Protein AF-A0A2V9TTZ4-F1 (afdb_monomer)

Radius of gyration: 14.91 Å; Cα contacts (8 Å, |Δi|>4): 88; chains: 1; bounding box: 35×23×41 Å

pLDDT: mean 93.46, std 7.52, range [45.03, 98.56]

Foldseek 3Di:
DVQLVCLVVVLVVVVVPPLCPQVNVVSVLSNVLVVLQVVLVVQVVVVHADEPCPLVVVVVSLVVQCDDTRPDHDPCSVVSNVSSVPGHHDDDD

Sequence (93 aa):
NSWIAIEPAILQMMSASPQLAQAEPRAPQLAELGTTGIEAVWYLSSGLPAAAGWKTEKLALLDTAEKPQALVRFTVIKPLRDLVNAVSEPTAK

Secondary structure (DSSP, 8-state):
-HHHHTHHHHHHHHHT-GGGGGGTTHHHHHHHHHHHHHHHHHHHHHTPPPPTTHHHHHHHHHHHHHS-BTTB--TTHHHHHHHHHHS--PPP-

Structure (mmCIF, N/CA/C/O backbone):
data_AF-A0A2V9TTZ4-F1
#
_entry.id   AF-A0A2V9TTZ4-F1
#
loop_
_atom_site.group_PDB
_atom_site.id
_atom_site.type_symbol
_atom_site.label_atom_id
_atom_site.label_alt_id
_atom_site.label_comp_id
_atom_site.label_asym_id
_atom_site.label_entity_id
_atom_site.label_seq_id
_atom_site.pdbx_PDB_ins_code
_atom_site.Cartn_x
_atom_site.Cartn_y
_atom_site.Cartn_z
_atom_site.occupancy
_atom_site.B_iso_or_equiv
_atom_site.auth_seq_id
_atom_site.auth_comp_id
_atom_site.auth_asym_id
_atom_site.auth_atom_id
_atom_site.pdbx_PDB_model_num
ATOM 1 N N . ASN A 1 1 ? 8.904 -6.510 3.675 1.00 76.88 1 ASN A N 1
ATOM 2 C CA . ASN A 1 1 ? 9.574 -5.245 3.275 1.00 76.88 1 ASN A CA 1
ATOM 3 C C . ASN A 1 1 ? 10.257 -5.310 1.907 1.00 76.88 1 ASN A C 1
ATOM 5 O O . ASN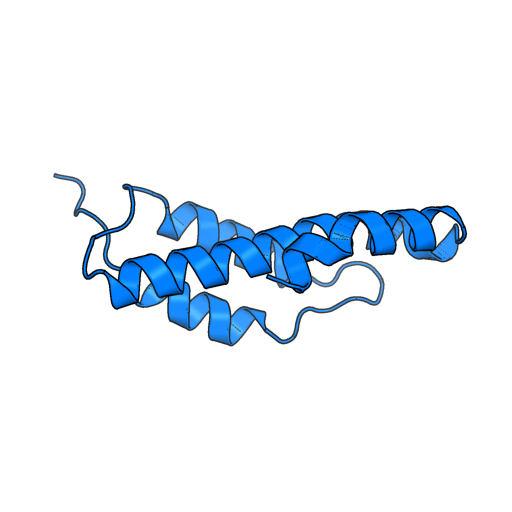 A 1 1 ? 10.756 -4.289 1.456 1.00 76.88 1 ASN A O 1
ATOM 9 N N . SER A 1 2 ? 10.263 -6.454 1.208 1.00 90.25 2 SER A N 1
ATOM 10 C CA . SER A 1 2 ? 10.985 -6.607 -0.065 1.00 9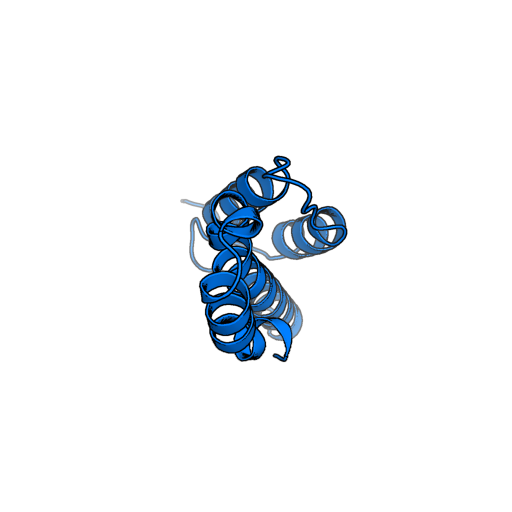0.25 2 SER A CA 1
ATOM 11 C C . SER A 1 2 ? 10.509 -5.675 -1.186 1.00 90.25 2 SER A C 1
ATOM 13 O O . SER A 1 2 ? 11.321 -5.288 -2.010 1.00 90.25 2 SER A O 1
ATOM 15 N N . TRP A 1 3 ? 9.231 -5.273 -1.207 1.00 93.38 3 TRP A N 1
ATOM 16 C CA . TRP A 1 3 ? 8.711 -4.302 -2.188 1.00 93.38 3 TRP A CA 1
ATOM 17 C C . TRP A 1 3 ? 9.259 -2.887 -1.987 1.00 93.38 3 TRP A C 1
ATOM 19 O O . TRP A 1 3 ? 9.493 -2.187 -2.960 1.00 93.38 3 TRP A O 1
ATOM 29 N N . ILE A 1 4 ? 9.509 -2.494 -0.737 1.00 94.88 4 ILE A N 1
ATOM 30 C CA . ILE A 1 4 ? 10.128 -1.204 -0.408 1.00 94.88 4 ILE A CA 1
ATOM 31 C C . ILE A 1 4 ? 11.614 -1.254 -0.772 1.00 94.88 4 ILE A C 1
ATOM 33 O O . ILE A 1 4 ? 12.137 -0.375 -1.440 1.00 94.88 4 ILE A O 1
ATOM 37 N N . ALA A 1 5 ? 12.299 -2.329 -0.374 1.00 95.62 5 ALA A N 1
ATOM 38 C CA . ALA A 1 5 ? 13.745 -2.444 -0.546 1.00 95.62 5 ALA A CA 1
ATOM 39 C C . ALA A 1 5 ? 14.201 -2.593 -2.011 1.00 95.62 5 ALA A C 1
ATOM 41 O O . ALA A 1 5 ? 15.368 -2.347 -2.305 1.00 95.62 5 ALA A O 1
ATOM 42 N N . ILE A 1 6 ? 13.319 -3.026 -2.919 1.00 94.75 6 ILE A N 1
ATOM 43 C CA . ILE A 1 6 ? 13.680 -3.295 -4.318 1.00 94.75 6 ILE A CA 1
ATOM 44 C C . ILE A 1 6 ? 13.600 -2.054 -5.219 1.00 94.75 6 ILE A C 1
ATOM 46 O O . ILE A 1 6 ? 14.155 -2.079 -6.315 1.00 94.75 6 ILE A O 1
ATOM 50 N N . GLU A 1 7 ? 12.953 -0.969 -4.779 1.00 94.44 7 GLU A N 1
ATOM 51 C CA . GLU A 1 7 ? 12.759 0.248 -5.582 1.00 94.44 7 GLU A CA 1
ATOM 52 C C . GLU A 1 7 ? 14.064 0.762 -6.228 1.00 94.44 7 GLU A C 1
ATOM 54 O O . GLU A 1 7 ? 14.076 0.914 -7.455 1.00 94.44 7 GLU A O 1
ATOM 59 N N . PRO A 1 8 ? 15.187 0.947 -5.497 1.00 94.25 8 PRO A N 1
ATOM 60 C CA . PRO A 1 8 ? 16.416 1.463 -6.102 1.00 94.25 8 PRO A CA 1
ATOM 61 C C . PRO A 1 8 ? 16.979 0.543 -7.190 1.00 94.25 8 PRO A C 1
ATOM 63 O O . PRO A 1 8 ? 17.495 1.016 -8.202 1.00 94.25 8 PRO A O 1
ATOM 66 N N . ALA A 1 9 ? 16.850 -0.775 -7.013 1.00 93.56 9 ALA A N 1
ATOM 67 C CA . ALA A 1 9 ? 17.307 -1.751 -7.997 1.00 93.56 9 ALA A CA 1
ATOM 68 C C . ALA A 1 9 ? 16.444 -1.713 -9.269 1.00 93.56 9 ALA A C 1
ATOM 70 O O . ALA A 1 9 ? 16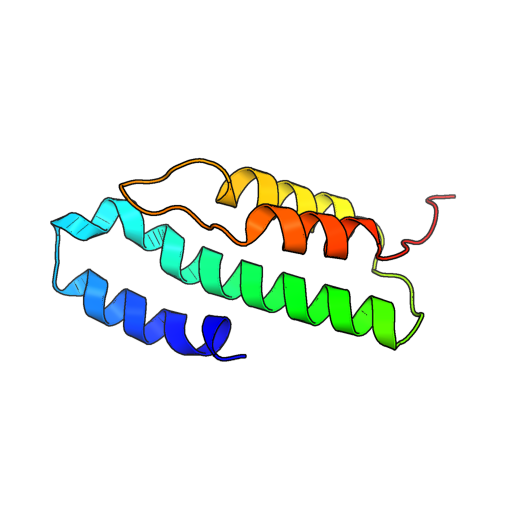.982 -1.786 -10.374 1.00 93.56 9 ALA A O 1
ATOM 71 N N . ILE A 1 10 ? 15.122 -1.541 -9.134 1.00 92.50 10 ILE A N 1
ATOM 72 C CA . ILE A 1 10 ? 14.219 -1.370 -10.283 1.00 92.50 10 ILE A CA 1
ATOM 73 C C . ILE A 1 10 ? 14.582 -0.097 -11.052 1.00 92.50 10 ILE A C 1
ATOM 75 O O . ILE A 1 10 ? 14.719 -0.154 -12.273 1.00 92.50 10 ILE A O 1
ATOM 79 N N . LEU A 1 11 ? 14.791 1.025 -10.359 1.00 93.44 11 LEU A N 1
ATOM 80 C CA . LEU A 1 11 ? 15.182 2.291 -10.988 1.00 93.44 11 LEU A CA 1
ATOM 81 C C . LEU A 1 11 ? 16.525 2.170 -11.719 1.00 93.44 11 LEU A C 1
ATOM 83 O O . LEU A 1 11 ? 16.649 2.601 -12.867 1.00 93.44 11 LEU A O 1
ATOM 87 N N . GLN A 1 12 ? 17.513 1.506 -11.110 1.00 92.88 12 GLN A N 1
ATOM 88 C CA . GLN A 1 12 ? 18.795 1.235 -11.760 1.00 92.88 12 GLN A CA 1
ATOM 89 C C . GLN A 1 12 ? 18.614 0.405 -13.040 1.00 92.88 12 GLN A C 1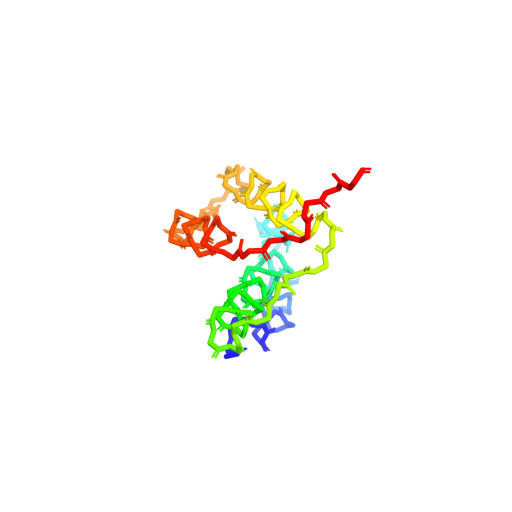
ATOM 91 O O . GLN A 1 12 ? 19.189 0.744 -14.074 1.00 92.88 12 GLN A O 1
ATOM 96 N N . MET A 1 13 ? 17.790 -0.646 -13.008 1.00 89.69 13 MET A N 1
ATOM 97 C CA . MET A 1 13 ? 17.488 -1.456 -14.194 1.00 89.69 13 MET A CA 1
ATOM 98 C C . MET A 1 13 ? 16.757 -0.651 -15.278 1.00 89.69 13 MET A C 1
ATOM 100 O O . MET A 1 13 ? 17.057 -0.801 -16.461 1.00 89.69 13 MET A O 1
ATOM 104 N N . MET A 1 14 ? 15.824 0.222 -14.889 1.00 91.62 14 MET A N 1
ATOM 105 C CA . MET A 1 14 ? 15.085 1.090 -15.810 1.00 91.62 14 MET A CA 1
ATOM 106 C C . MET A 1 14 ? 15.986 2.134 -16.476 1.00 91.62 14 MET A C 1
ATOM 108 O O . MET A 1 14 ? 15.804 2.407 -17.660 1.00 91.62 14 MET A O 1
ATOM 112 N N . SER A 1 15 ? 17.007 2.646 -15.777 1.00 90.12 15 SER A N 1
ATOM 113 C CA . SER A 1 15 ? 17.961 3.621 -16.336 1.00 90.12 15 SER A CA 1
ATOM 114 C C . SER A 1 15 ? 18.714 3.107 -17.573 1.00 90.12 15 SER A C 1
ATOM 116 O O . SER A 1 15 ? 19.120 3.890 -18.429 1.00 90.12 15 SER A O 1
ATOM 118 N N . ALA A 1 16 ? 18.848 1.784 -17.706 1.00 89.88 16 ALA A N 1
ATOM 119 C CA . ALA A 1 16 ? 19.484 1.134 -18.847 1.00 89.88 16 ALA A CA 1
ATOM 120 C C . ALA A 1 16 ? 18.526 0.889 -20.033 1.00 89.88 16 ALA A C 1
ATOM 122 O O . ALA A 1 16 ? 18.956 0.375 -21.066 1.00 89.88 16 ALA A O 1
ATOM 123 N N . SER A 1 17 ? 17.236 1.229 -19.909 1.00 88.44 17 SER A N 1
ATOM 124 C CA . SER A 1 17 ? 16.215 0.965 -20.928 1.00 88.44 17 SER A CA 1
ATOM 125 C C . SER A 1 17 ? 15.299 2.174 -21.168 1.00 88.44 17 SER A C 1
ATOM 127 O O . SER A 1 17 ? 14.321 2.372 -20.444 1.00 88.44 17 SER A O 1
ATOM 129 N N . PRO A 1 18 ? 15.523 2.943 -22.253 1.00 86.88 18 PRO A N 1
ATOM 130 C CA . PRO A 1 18 ? 14.675 4.084 -22.619 1.00 86.88 18 PRO A CA 1
ATOM 131 C C . PRO A 1 18 ? 13.188 3.735 -22.785 1.00 86.88 18 PRO A C 1
ATOM 133 O O . PRO A 1 18 ? 12.313 4.572 -22.580 1.00 86.88 18 PRO A O 1
ATOM 136 N N . GLN A 1 19 ? 12.887 2.483 -23.132 1.00 87.00 19 GLN A N 1
ATOM 137 C CA . GLN A 1 19 ? 11.521 1.982 -23.308 1.00 87.00 19 GLN A CA 1
ATOM 138 C C . GLN A 1 19 ? 10.734 1.945 -21.987 1.00 87.00 19 GLN A C 1
ATOM 140 O O . GLN A 1 19 ? 9.503 1.942 -22.007 1.00 87.00 19 GLN A O 1
ATOM 145 N N . LEU A 1 20 ? 11.428 1.930 -20.844 1.00 88.88 20 LEU A N 1
ATOM 146 C CA . LEU A 1 20 ? 10.829 1.883 -19.511 1.00 88.88 20 LEU A CA 1
ATOM 147 C C . LEU A 1 20 ? 10.645 3.262 -18.870 1.00 88.88 20 LEU A C 1
ATOM 149 O O . LEU A 1 20 ? 10.059 3.328 -17.795 1.00 88.88 20 LEU A O 1
ATOM 153 N N . ALA A 1 21 ? 11.048 4.356 -19.526 1.00 87.31 21 ALA A N 1
ATOM 154 C CA . ALA A 1 21 ? 10.940 5.708 -18.967 1.00 87.31 21 ALA A CA 1
ATOM 155 C C . ALA A 1 21 ? 9.507 6.049 -18.511 1.00 87.31 21 ALA A C 1
ATOM 157 O O . ALA A 1 21 ? 9.290 6.593 -17.434 1.00 87.31 21 ALA A O 1
ATOM 158 N N . GLN A 1 22 ? 8.494 5.632 -19.278 1.00 89.06 22 GLN A N 1
ATOM 159 C CA . GLN A 1 22 ? 7.086 5.867 -18.925 1.00 89.06 22 GLN A CA 1
ATOM 160 C C . GLN A 1 22 ? 6.598 5.027 -17.730 1.00 89.06 22 GLN A C 1
ATOM 162 O O . GLN A 1 22 ? 5.556 5.324 -17.142 1.00 89.06 22 GLN A O 1
ATOM 167 N N . ALA A 1 23 ? 7.323 3.963 -17.379 1.00 92.06 23 ALA A N 1
ATOM 168 C CA . ALA A 1 23 ? 7.048 3.103 -16.235 1.00 92.06 23 ALA A CA 1
ATOM 169 C C . ALA A 1 23 ? 7.874 3.479 -14.995 1.00 92.06 23 ALA A C 1
ATOM 171 O O . ALA A 1 23 ? 7.619 2.911 -13.939 1.00 92.06 23 ALA A O 1
ATOM 172 N N . GLU A 1 24 ? 8.816 4.423 -15.088 1.00 91.94 24 GLU A N 1
ATOM 173 C CA . GLU A 1 24 ? 9.701 4.814 -13.980 1.00 91.94 24 GLU A CA 1
ATOM 174 C C . GLU A 1 24 ? 8.941 5.164 -12.687 1.00 91.94 24 GLU A C 1
ATOM 176 O O . GLU A 1 24 ? 9.287 4.604 -11.644 1.00 91.94 24 GLU A O 1
ATOM 181 N N . PRO A 1 25 ? 7.824 5.928 -12.719 1.00 93.25 25 PRO A N 1
ATOM 182 C CA . PRO A 1 25 ? 7.046 6.213 -11.509 1.00 93.25 25 PRO A CA 1
ATOM 183 C C . PRO A 1 25 ? 6.450 4.976 -10.821 1.00 93.25 25 PRO A C 1
ATOM 185 O O . PRO A 1 25 ? 5.979 5.066 -9.690 1.00 93.25 25 PRO A O 1
ATOM 188 N N . ARG A 1 26 ? 6.453 3.802 -11.467 1.00 94.88 26 ARG A N 1
ATOM 189 C CA . ARG A 1 26 ? 5.953 2.561 -10.861 1.00 94.88 26 ARG A CA 1
ATOM 190 C C . ARG A 1 26 ? 6.878 2.006 -9.788 1.00 94.88 26 ARG A C 1
ATOM 192 O O . ARG A 1 26 ? 6.389 1.304 -8.909 1.00 94.88 26 ARG A O 1
ATOM 199 N N . ALA A 1 27 ? 8.176 2.293 -9.844 1.00 94.69 27 ALA A N 1
ATOM 200 C CA . ALA A 1 27 ? 9.111 1.848 -8.816 1.00 94.69 27 ALA A CA 1
ATOM 201 C C . ALA A 1 27 ? 8.817 2.497 -7.445 1.00 94.69 27 ALA A C 1
ATOM 203 O O . ALA A 1 27 ? 8.547 1.739 -6.509 1.00 94.69 27 ALA A O 1
ATOM 204 N N . PRO A 1 28 ? 8.751 3.840 -7.313 1.00 95.06 28 PRO A N 1
ATOM 205 C CA . PRO A 1 28 ? 8.364 4.471 -6.050 1.00 95.06 28 PRO A CA 1
ATOM 206 C C . PRO A 1 28 ? 6.931 4.118 -5.634 1.00 95.06 28 PRO A C 1
ATOM 208 O O . PRO A 1 28 ? 6.694 3.812 -4.468 1.00 95.06 28 PRO A O 1
ATOM 211 N N . GLN A 1 29 ? 5.980 4.027 -6.576 1.00 96.00 29 GLN A N 1
ATOM 212 C CA . GLN A 1 29 ? 4.621 3.571 -6.249 1.00 96.00 29 GLN A CA 1
ATOM 213 C C . GLN A 1 29 ? 4.609 2.167 -5.625 1.00 96.00 29 GLN A C 1
ATOM 215 O O . GLN A 1 29 ? 3.851 1.916 -4.695 1.00 96.00 29 GLN A O 1
ATOM 220 N N . LEU A 1 30 ? 5.445 1.232 -6.091 1.00 96.62 30 LEU A N 1
ATOM 221 C CA . LEU A 1 30 ? 5.521 -0.106 -5.495 1.00 96.62 30 LEU A CA 1
ATOM 222 C C . LEU A 1 30 ? 6.002 -0.056 -4.035 1.00 96.62 30 LEU A C 1
ATOM 224 O O . LEU A 1 30 ? 5.470 -0.786 -3.191 1.00 96.62 30 LEU A O 1
ATOM 228 N N . ALA A 1 31 ? 6.974 0.806 -3.731 1.00 96.88 31 ALA A N 1
ATOM 229 C CA . ALA A 1 31 ? 7.431 1.022 -2.364 1.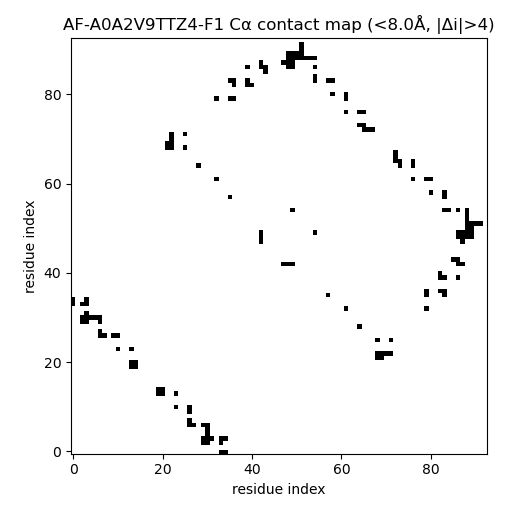00 96.88 31 ALA A CA 1
ATOM 230 C C . ALA A 1 31 ? 6.320 1.630 -1.495 1.00 96.88 31 ALA A C 1
ATOM 232 O O . ALA A 1 31 ? 6.044 1.115 -0.412 1.00 96.88 31 ALA A O 1
ATOM 233 N N . GLU A 1 32 ? 5.609 2.643 -1.994 1.00 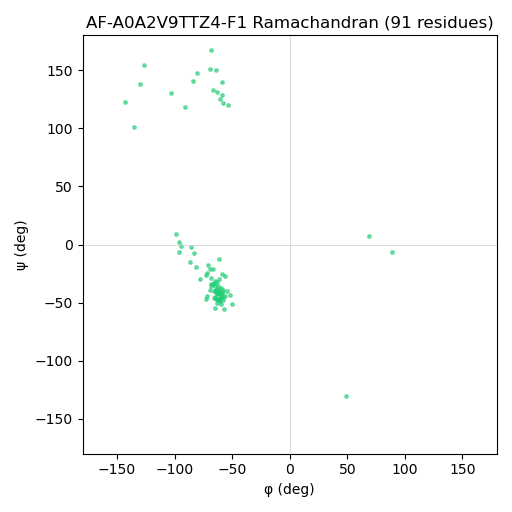97.50 32 GLU A N 1
ATOM 234 C CA . GLU A 1 32 ? 4.467 3.264 -1.312 1.00 97.50 32 GLU A CA 1
ATOM 235 C C . GLU A 1 32 ? 3.339 2.268 -1.001 1.00 97.50 32 GLU A C 1
ATOM 237 O O . GLU A 1 32 ? 2.790 2.269 0.106 1.00 97.50 32 GLU A O 1
ATOM 242 N N . LEU A 1 33 ? 3.014 1.376 -1.943 1.00 97.75 33 LEU A N 1
ATOM 243 C CA . LEU A 1 33 ? 2.044 0.298 -1.730 1.00 97.75 33 LEU A CA 1
ATOM 244 C C . LEU A 1 33 ? 2.512 -0.666 -0.631 1.00 97.75 33 LEU A C 1
ATOM 246 O O . LEU A 1 33 ? 1.717 -1.083 0.215 1.00 97.75 33 LEU A O 1
ATOM 250 N N . GLY A 1 34 ? 3.806 -0.999 -0.618 1.00 97.50 34 GLY A N 1
ATOM 251 C CA . GLY A 1 34 ? 4.420 -1.809 0.432 1.00 97.50 34 GLY A CA 1
ATOM 252 C C . GLY A 1 34 ? 4.324 -1.151 1.811 1.00 97.50 34 GLY A C 1
ATOM 253 O O . GLY A 1 34 ? 3.921 -1.808 2.772 1.00 97.50 34 GLY A O 1
ATOM 254 N N . THR A 1 35 ? 4.643 0.140 1.901 1.00 98.00 35 THR A N 1
ATOM 255 C CA . THR A 1 35 ? 4.539 0.930 3.137 1.00 98.00 35 THR A CA 1
ATOM 256 C C . THR A 1 35 ? 3.095 1.004 3.622 1.00 98.00 35 THR A C 1
ATOM 258 O O . THR A 1 35 ? 2.828 0.683 4.775 1.00 98.00 35 THR A O 1
ATOM 261 N N . THR A 1 36 ? 2.150 1.308 2.728 1.00 98.12 36 THR A N 1
ATOM 262 C CA . THR A 1 36 ? 0.712 1.375 3.039 1.00 98.12 36 THR A CA 1
ATOM 263 C C . THR A 1 36 ? 0.200 0.060 3.628 1.00 98.12 36 THR A C 1
ATOM 265 O O . THR A 1 36 ? -0.521 0.060 4.625 1.00 98.12 36 THR A O 1
ATOM 268 N N . GLY A 1 37 ? 0.594 -1.078 3.048 1.00 97.44 37 GLY A N 1
ATOM 269 C CA . GLY A 1 37 ? 0.220 -2.393 3.567 1.00 97.44 37 GLY A CA 1
ATOM 270 C C . GLY A 1 37 ? 0.779 -2.664 4.967 1.00 97.44 37 GLY A C 1
ATOM 271 O O . GLY A 1 37 ? 0.058 -3.171 5.825 1.00 97.44 37 GLY A O 1
ATOM 272 N N . ILE A 1 38 ? 2.042 -2.304 5.218 1.00 97.75 38 ILE A N 1
ATOM 273 C CA . ILE A 1 38 ? 2.679 -2.468 6.535 1.00 97.75 38 ILE A CA 1
ATOM 274 C C . ILE A 1 38 ? 2.009 -1.575 7.579 1.00 97.75 38 ILE A C 1
ATOM 276 O O . ILE A 1 38 ? 1.688 -2.060 8.661 1.00 97.75 38 ILE A O 1
ATOM 280 N N . GLU A 1 39 ? 1.766 -0.304 7.257 1.00 97.62 39 GLU A N 1
ATOM 281 C CA . GLU A 1 39 ? 1.058 0.631 8.135 1.00 97.62 39 GLU A CA 1
ATOM 282 C C . GLU A 1 39 ? -0.340 0.111 8.478 1.00 97.62 39 GLU A C 1
ATOM 284 O O . GLU A 1 39 ? -0.704 0.051 9.650 1.00 97.62 39 GLU A O 1
ATOM 289 N N . ALA A 1 40 ? -1.103 -0.344 7.479 1.00 98.00 40 ALA A N 1
ATOM 290 C CA . ALA A 1 40 ? -2.441 -0.880 7.702 1.00 98.00 40 ALA A CA 1
ATOM 291 C C . ALA A 1 40 ? -2.418 -2.103 8.631 1.00 98.00 40 ALA A C 1
ATOM 293 O O . ALA A 1 40 ? -3.180 -2.164 9.595 1.00 98.00 40 ALA A O 1
ATOM 294 N N . VAL A 1 41 ? -1.512 -3.058 8.394 1.00 97.81 41 VAL A N 1
ATOM 295 C CA . VAL A 1 41 ? -1.337 -4.224 9.276 1.00 97.81 41 VAL A CA 1
ATOM 296 C C . VAL A 1 41 ? -0.920 -3.795 10.684 1.00 97.81 41 VAL A C 1
ATOM 298 O O . VAL A 1 41 ? -1.407 -4.358 11.665 1.00 97.81 41 VAL A O 1
ATOM 301 N N . TRP A 1 42 ? -0.057 -2.789 10.814 1.00 97.69 42 TRP A N 1
ATOM 302 C CA . TRP A 1 42 ? 0.362 -2.266 12.111 1.00 97.69 42 TRP A CA 1
ATOM 303 C C . TRP A 1 42 ? -0.805 -1.638 12.886 1.00 97.69 42 TRP A C 1
ATOM 305 O O . TRP A 1 42 ? -1.014 -1.983 14.049 1.00 97.69 42 TRP A O 1
ATOM 315 N N . TYR A 1 43 ? -1.622 -0.790 12.255 1.00 97.81 43 TYR A N 1
ATOM 316 C CA . TYR A 1 43 ? -2.814 -0.218 12.894 1.00 97.81 43 TYR A CA 1
ATOM 317 C C . TYR A 1 43 ? -3.813 -1.306 13.305 1.00 97.81 43 TYR A C 1
ATOM 319 O O . TYR A 1 43 ? -4.270 -1.338 14.446 1.00 97.81 43 TYR A O 1
ATOM 327 N N . LEU A 1 44 ? -4.097 -2.256 12.408 1.00 96.94 44 LEU A N 1
ATOM 328 C CA . LEU A 1 44 ? -5.032 -3.352 12.680 1.00 96.94 44 LEU A CA 1
ATOM 329 C C . LEU A 1 44 ? -4.555 -4.264 13.819 1.00 96.94 44 LEU A C 1
ATOM 331 O O . LEU A 1 44 ? -5.357 -4.667 14.656 1.00 96.94 44 LEU A O 1
ATOM 335 N N . SER A 1 45 ? -3.261 -4.585 13.862 1.00 97.31 45 SER A N 1
ATOM 336 C CA . SER A 1 45 ? -2.691 -5.463 14.895 1.00 97.31 45 SER A CA 1
ATOM 337 C C . SER A 1 45 ? -2.481 -4.769 16.242 1.00 97.31 45 SER A C 1
ATOM 339 O O . SER A 1 45 ? -2.571 -5.426 17.277 1.00 97.31 45 SER A O 1
ATOM 341 N N . SER A 1 46 ? -2.225 -3.458 16.252 1.00 96.81 46 SER A N 1
ATOM 342 C CA . SER A 1 46 ? -2.073 -2.675 17.486 1.00 96.81 46 SER A CA 1
ATOM 343 C C . SER A 1 46 ? -3.408 -2.263 18.112 1.00 96.81 46 SER A C 1
ATOM 345 O O . SER A 1 46 ? -3.443 -1.916 19.291 1.00 96.81 46 SER A O 1
ATOM 347 N N . GLY A 1 47 ? -4.501 -2.271 17.338 1.00 94.81 47 GLY A N 1
ATOM 348 C CA . GLY A 1 47 ? -5.800 -1.744 17.763 1.00 94.81 47 GLY A CA 1
ATOM 349 C C . GLY A 1 47 ? -5.819 -0.219 17.920 1.00 94.81 47 GLY A C 1
ATOM 350 O O . GLY A 1 47 ? -6.805 0.333 18.409 1.00 94.81 47 GLY A O 1
ATOM 351 N N . LEU A 1 48 ? -4.743 0.468 17.523 1.00 95.19 48 LEU A N 1
ATOM 352 C CA . LEU A 1 48 ? -4.655 1.922 17.555 1.00 95.19 48 LEU A CA 1
ATOM 353 C C . LEU A 1 48 ? -5.292 2.516 16.292 1.00 95.19 48 LEU A C 1
ATOM 355 O O . LEU A 1 48 ? -5.102 1.980 15.196 1.00 95.19 48 LEU A O 1
ATOM 359 N N . PRO A 1 49 ? -6.020 3.638 16.412 1.00 96.12 49 PRO A N 1
ATOM 360 C CA . PRO A 1 49 ? -6.518 4.342 15.244 1.00 96.12 49 PRO A CA 1
ATOM 361 C C . PRO A 1 49 ? -5.362 4.987 14.467 1.00 96.12 49 PRO A C 1
ATOM 363 O O . PRO A 1 49 ? -4.353 5.396 15.050 1.00 96.12 49 PRO A O 1
ATOM 366 N N . ALA A 1 50 ? -5.532 5.123 13.154 1.00 96.94 50 ALA A N 1
ATOM 367 C CA . ALA A 1 50 ? -4.634 5.917 12.324 1.00 96.94 50 ALA A CA 1
ATOM 368 C C . ALA A 1 50 ? -4.747 7.417 12.619 1.00 96.94 50 ALA A C 1
ATOM 370 O O . ALA A 1 50 ? -5.656 7.870 13.312 1.00 96.94 50 ALA A O 1
ATOM 371 N N . ALA A 1 51 ? -3.802 8.209 12.113 1.00 94.75 51 ALA A N 1
ATOM 372 C CA . ALA A 1 51 ? -3.932 9.662 12.165 1.00 94.75 51 ALA A CA 1
ATOM 373 C C . ALA A 1 51 ? -5.145 10.119 11.334 1.00 94.75 51 ALA A C 1
ATOM 375 O O . ALA A 1 51 ? -5.493 9.486 10.340 1.00 94.75 51 ALA A O 1
ATOM 376 N N . ALA A 1 52 ? -5.780 11.228 11.718 1.00 95.31 52 ALA A N 1
ATOM 377 C CA . ALA A 1 52 ? -6.899 11.773 10.953 1.00 95.31 52 ALA A CA 1
ATOM 378 C C . ALA A 1 52 ? -6.467 12.104 9.511 1.00 95.31 52 ALA A C 1
ATOM 380 O O . ALA A 1 52 ? -5.480 12.809 9.307 1.00 95.31 52 ALA A O 1
ATOM 381 N N . GLY A 1 53 ? -7.221 11.611 8.525 1.00 95.00 53 GLY A N 1
ATOM 382 C CA . GLY A 1 53 ? -6.959 11.844 7.102 1.00 95.00 53 GLY A CA 1
ATOM 383 C C . GLY A 1 53 ? -6.023 10.826 6.444 1.00 95.00 53 GLY A C 1
ATOM 384 O O . GLY A 1 53 ? -5.901 10.840 5.218 1.00 95.00 53 GLY A O 1
ATOM 385 N N . TRP A 1 54 ? -5.427 9.910 7.212 1.00 97.56 54 TRP A N 1
ATOM 386 C CA . TRP A 1 54 ? -4.558 8.852 6.694 1.00 97.56 54 TRP A CA 1
ATOM 387 C C . TRP A 1 54 ? -5.283 7.970 5.667 1.00 97.56 54 TRP A C 1
ATOM 389 O O . TRP A 1 54 ? -4.765 7.714 4.584 1.00 97.56 54 TRP A O 1
ATOM 399 N N . LYS A 1 55 ? -6.520 7.555 5.946 1.00 97.38 55 LYS A N 1
ATOM 400 C CA . LYS A 1 55 ? -7.347 6.719 5.072 1.00 97.38 55 LYS A CA 1
ATOM 401 C C . LYS A 1 55 ? -7.623 7.433 3.758 1.00 97.38 55 LYS A C 1
ATOM 403 O O . LYS A 1 55 ? -7.441 6.838 2.703 1.00 97.38 55 LYS A O 1
ATOM 408 N N . THR A 1 56 ? -8.011 8.705 3.806 1.00 97.38 56 THR A N 1
ATOM 409 C CA . THR A 1 56 ? -8.233 9.517 2.601 1.00 97.38 56 THR A CA 1
ATOM 410 C C . THR A 1 56 ? -6.962 9.613 1.757 1.00 97.38 56 THR A C 1
ATOM 412 O O . THR A 1 56 ? -7.018 9.391 0.549 1.00 97.38 56 THR A O 1
ATOM 415 N N . GLU A 1 57 ? -5.813 9.875 2.386 1.00 97.94 57 GLU A N 1
ATOM 416 C CA . GLU A 1 57 ? -4.511 9.926 1.714 1.00 97.94 57 GLU A CA 1
ATOM 417 C C . GLU A 1 57 ? -4.166 8.584 1.045 1.00 97.94 57 GLU A C 1
ATOM 419 O O . GLU A 1 57 ? -3.864 8.541 -0.150 1.00 97.94 57 GLU A O 1
ATOM 424 N N . LYS A 1 58 ? -4.261 7.468 1.782 1.00 98.38 58 LYS A N 1
ATOM 425 C CA . LYS A 1 58 ? -3.912 6.142 1.253 1.00 98.38 58 LYS A CA 1
ATOM 426 C C . LYS A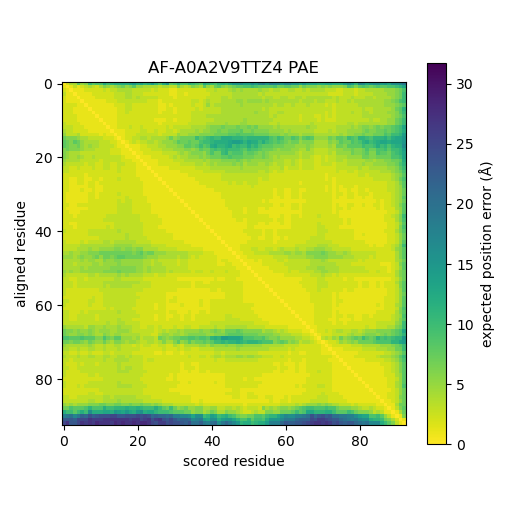 1 58 ? -4.892 5.668 0.184 1.00 98.38 58 LYS A C 1
ATOM 428 O O . LYS A 1 58 ? -4.466 5.062 -0.793 1.00 98.38 58 LYS A O 1
ATOM 433 N N . LEU A 1 59 ? -6.184 5.973 0.303 1.00 98.31 59 LEU A N 1
ATOM 434 C CA . LEU A 1 59 ? -7.157 5.665 -0.748 1.00 98.31 59 LEU A CA 1
ATOM 435 C C . LEU A 1 59 ? -6.872 6.451 -2.036 1.00 98.31 59 LEU A C 1
ATOM 437 O O . LEU A 1 59 ? -6.921 5.857 -3.110 1.00 98.31 59 LEU A O 1
ATOM 441 N N . ALA A 1 60 ? -6.491 7.729 -1.945 1.00 98.19 60 ALA A N 1
ATOM 442 C CA . ALA A 1 60 ? -6.104 8.524 -3.113 1.00 98.19 60 ALA A CA 1
ATOM 443 C C . ALA A 1 60 ? -4.819 8.000 -3.788 1.00 98.19 60 ALA A C 1
ATOM 445 O O . ALA A 1 60 ? -4.701 7.999 -5.021 1.00 98.19 60 ALA A O 1
ATOM 446 N N . LEU A 1 61 ? -3.867 7.505 -2.990 1.00 97.62 61 LEU A N 1
ATOM 447 C CA . LEU A 1 61 ? -2.674 6.817 -3.485 1.00 97.62 61 LEU A CA 1
ATOM 448 C C . LEU A 1 61 ? -3.054 5.546 -4.257 1.00 97.62 61 LEU A C 1
ATOM 450 O O . LEU A 1 61 ? -2.601 5.347 -5.386 1.00 97.62 61 LEU A O 1
ATOM 454 N N . LEU A 1 62 ? -3.942 4.720 -3.694 1.00 98.12 62 LEU A N 1
ATOM 455 C CA . LEU A 1 62 ? -4.437 3.503 -4.343 1.00 98.12 62 LEU A CA 1
ATOM 456 C C . LEU A 1 62 ? -5.208 3.805 -5.636 1.00 98.12 62 LEU A C 1
ATOM 458 O O . LEU A 1 62 ? -4.985 3.122 -6.633 1.00 98.12 62 LEU A O 1
ATOM 462 N N . ASP A 1 63 ? -6.040 4.851 -5.657 1.00 97.69 63 ASP A N 1
ATOM 463 C CA . ASP A 1 63 ? -6.745 5.314 -6.863 1.00 97.69 63 ASP A CA 1
ATOM 464 C C . ASP A 1 63 ? -5.770 5.718 -7.976 1.00 97.69 63 ASP A C 1
ATOM 466 O O . ASP A 1 63 ? -6.011 5.482 -9.163 1.00 97.69 63 ASP A O 1
ATOM 470 N N . THR A 1 64 ? -4.647 6.332 -7.604 1.00 95.62 64 THR A N 1
ATOM 471 C CA . THR A 1 64 ? -3.599 6.718 -8.552 1.00 95.62 64 THR A CA 1
ATOM 472 C C . THR A 1 64 ? -2.851 5.493 -9.075 1.00 95.62 64 THR A C 1
ATOM 474 O O . THR A 1 64 ? -2.640 5.373 -10.283 1.00 95.62 64 THR A O 1
ATOM 477 N N . ALA A 1 65 ? -2.502 4.553 -8.197 1.00 96.12 65 ALA A N 1
ATOM 478 C CA . ALA A 1 65 ? -1.788 3.332 -8.557 1.00 96.12 65 ALA A CA 1
ATOM 479 C C . ALA A 1 65 ? -2.636 2.362 -9.408 1.00 96.12 65 ALA A C 1
ATOM 481 O O . ALA A 1 65 ? -2.084 1.629 -10.233 1.00 96.12 65 ALA A O 1
ATOM 482 N N . GLU A 1 66 ? -3.964 2.384 -9.253 1.00 96.06 66 GLU A N 1
ATOM 483 C CA . GLU A 1 66 ? -4.922 1.586 -10.030 1.00 96.06 66 GLU A CA 1
ATOM 484 C C . GLU A 1 66 ? -4.950 1.962 -11.516 1.00 96.06 66 GLU A C 1
ATOM 486 O O . GLU A 1 66 ? -5.154 1.104 -12.382 1.00 96.06 66 GLU A O 1
ATOM 491 N N . LYS A 1 67 ? -4.700 3.236 -11.834 1.00 93.56 67 LYS A N 1
ATOM 492 C CA . LYS A 1 67 ? -4.659 3.702 -13.222 1.00 93.56 67 LYS A CA 1
ATOM 49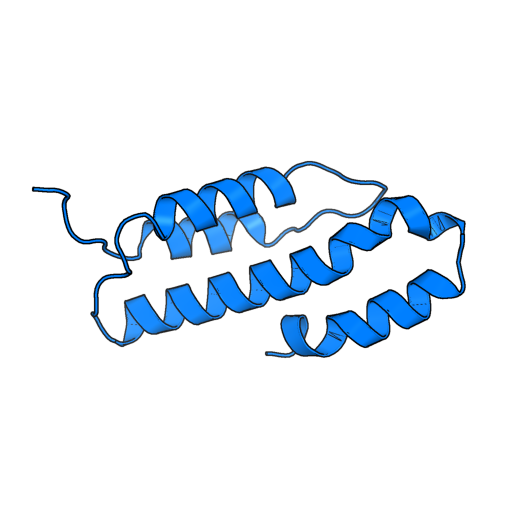3 C C . LYS A 1 67 ? -3.524 2.995 -13.966 1.00 93.56 67 LYS A C 1
ATOM 495 O O . LYS A 1 67 ? -2.399 2.955 -13.461 1.00 93.56 67 LYS A O 1
ATOM 500 N N . PRO A 1 68 ? -3.766 2.438 -15.166 1.00 87.75 68 PRO A N 1
ATOM 501 C CA . PRO A 1 68 ? -2.701 1.886 -15.991 1.00 87.75 68 PRO A CA 1
ATOM 502 C C . PRO A 1 68 ? -1.661 2.957 -16.327 1.00 87.75 68 PRO A C 1
ATOM 504 O O . PRO A 1 68 ? -2.010 4.086 -16.659 1.00 87.75 68 PRO A O 1
ATOM 507 N N . GLN A 1 69 ? -0.388 2.582 -16.293 1.00 89.50 69 GLN A N 1
ATOM 508 C CA . GLN A 1 69 ? 0.719 3.440 -16.693 1.00 89.50 69 GLN A CA 1
ATOM 509 C C . GLN A 1 69 ? 1.759 2.565 -17.380 1.00 89.50 69 GLN A C 1
ATOM 511 O O . GLN A 1 69 ? 2.217 1.563 -16.816 1.00 89.50 69 GLN A O 1
ATOM 516 N N . ALA A 1 70 ? 2.067 2.924 -18.627 1.00 88.00 70 ALA A N 1
ATOM 517 C CA . ALA A 1 70 ? 2.768 2.059 -19.566 1.00 88.00 70 ALA A CA 1
ATOM 518 C C . ALA A 1 70 ? 2.124 0.653 -19.609 1.00 88.00 70 ALA A C 1
ATOM 520 O O . ALA A 1 70 ? 0.906 0.523 -19.732 1.00 88.00 70 ALA A O 1
ATOM 521 N N . LEU A 1 71 ? 2.937 -0.399 -19.493 1.00 86.25 71 LEU A N 1
ATOM 522 C CA . LEU A 1 71 ? 2.499 -1.798 -19.496 1.00 86.25 71 LEU A CA 1
ATOM 523 C C . LEU A 1 71 ? 2.382 -2.401 -18.085 1.00 86.25 71 LEU A C 1
ATOM 525 O O . LEU A 1 71 ? 2.188 -3.607 -17.947 1.00 86.25 71 LEU A O 1
ATOM 529 N N . VAL A 1 72 ? 2.493 -1.586 -17.031 1.00 89.88 72 VAL A N 1
ATOM 530 C CA . VAL A 1 72 ? 2.539 -2.063 -15.643 1.00 89.88 72 VAL A CA 1
ATOM 531 C C . VAL A 1 72 ? 1.196 -1.841 -14.953 1.00 89.88 72 VAL A C 1
ATOM 533 O O . VAL A 1 72 ? 0.639 -0.737 -14.964 1.00 89.88 72 VAL A O 1
ATOM 536 N N . ARG A 1 73 ? 0.694 -2.900 -14.311 1.00 93.75 73 ARG A N 1
ATOM 537 C CA . ARG A 1 73 ? -0.516 -2.898 -13.478 1.00 93.75 73 ARG A CA 1
ATOM 538 C C . ARG A 1 73 ? -0.214 -3.555 -12.138 1.00 93.75 73 ARG A C 1
ATOM 540 O O . ARG A 1 73 ? 0.415 -4.610 -12.105 1.00 93.75 73 ARG A O 1
ATOM 547 N N . PHE A 1 74 ? -0.715 -2.974 -11.054 1.00 95.44 74 PHE A N 1
ATOM 548 C CA . PHE A 1 74 ? -0.642 -3.584 -9.731 1.00 95.44 74 PHE A CA 1
ATOM 549 C C . PHE A 1 74 ? -1.891 -4.427 -9.475 1.00 95.44 74 PHE A C 1
ATOM 551 O O . PHE A 1 74 ? -3.006 -3.919 -9.443 1.00 95.44 74 PHE A O 1
ATOM 558 N N . THR A 1 75 ? -1.717 -5.730 -9.271 1.00 94.88 75 THR A N 1
ATOM 559 C CA . THR A 1 75 ? -2.826 -6.666 -8.998 1.00 94.88 75 THR A CA 1
ATOM 560 C C . THR A 1 75 ? -3.249 -6.682 -7.527 1.00 94.88 75 THR A C 1
ATOM 562 O O . THR A 1 75 ? -4.253 -7.292 -7.170 1.00 94.88 75 THR A O 1
ATOM 565 N N . VAL A 1 76 ? -2.498 -5.990 -6.670 1.00 95.31 76 VAL A N 1
ATOM 566 C CA . VAL A 1 76 ? -2.665 -5.970 -5.209 1.00 95.31 76 VAL A CA 1
ATOM 567 C C . VAL A 1 76 ? -3.480 -4.775 -4.706 1.00 95.31 76 VAL A C 1
ATOM 569 O O . VAL A 1 76 ? -3.681 -4.636 -3.504 1.00 95.31 76 VAL A O 1
ATOM 572 N N . ILE A 1 77 ? -3.978 -3.921 -5.606 1.00 97.44 77 ILE A N 1
ATOM 573 C CA . ILE A 1 77 ? -4.716 -2.705 -5.234 1.00 97.44 77 ILE A CA 1
ATOM 574 C C . ILE A 1 77 ? -5.969 -3.035 -4.429 1.00 97.44 77 ILE A C 1
ATOM 576 O O . ILE A 1 77 ? -6.177 -2.464 -3.362 1.00 97.44 77 ILE A O 1
ATOM 580 N N . LYS A 1 78 ? -6.783 -3.988 -4.898 1.00 97.38 78 LYS A N 1
ATOM 581 C CA . LYS A 1 78 ? -8.012 -4.377 -4.200 1.00 97.38 78 LYS A CA 1
ATOM 582 C C . LYS A 1 78 ? -7.758 -4.835 -2.751 1.00 97.38 78 LYS A C 1
ATOM 584 O O . LYS A 1 78 ? -8.354 -4.239 -1.858 1.00 97.38 78 LYS A O 1
ATOM 589 N N . PRO A 1 79 ? -6.894 -5.832 -2.477 1.00 97.69 79 PRO A N 1
ATOM 590 C CA . PRO A 1 79 ? -6.653 -6.253 -1.098 1.00 97.69 79 PRO A CA 1
ATOM 591 C C . PRO A 1 79 ? -6.018 -5.153 -0.231 1.00 97.69 79 PRO A C 1
ATOM 593 O O . PRO A 1 79 ? -6.338 -5.067 0.951 1.00 97.69 79 PRO A O 1
ATOM 596 N N . LEU A 1 80 ? -5.180 -4.268 -0.790 1.00 98.12 80 LEU A N 1
ATOM 597 C CA . LEU A 1 80 ? -4.667 -3.107 -0.048 1.00 98.12 80 LEU A CA 1
ATOM 598 C C . LEU A 1 80 ? -5.775 -2.111 0.309 1.00 98.12 80 LEU A C 1
ATOM 600 O O . LEU A 1 80 ? -5.800 -1.599 1.425 1.00 98.12 80 LEU A O 1
ATOM 604 N N . ARG A 1 81 ? -6.718 -1.869 -0.605 1.00 98.56 81 ARG A N 1
ATOM 605 C CA . ARG A 1 81 ? -7.886 -1.020 -0.347 1.00 98.56 81 ARG A CA 1
ATOM 606 C C . ARG A 1 81 ? -8.752 -1.597 0.767 1.00 98.56 81 ARG A C 1
ATOM 608 O O . ARG A 1 81 ? -9.195 -0.856 1.640 1.00 98.56 81 ARG A 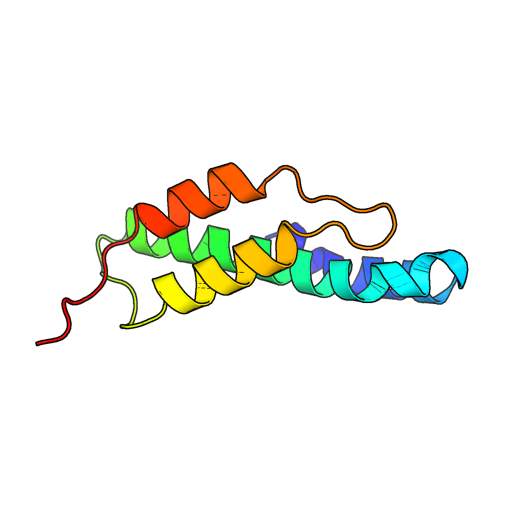O 1
ATOM 615 N N . ASP A 1 82 ? -8.950 -2.912 0.761 1.00 98.44 82 ASP A N 1
ATOM 616 C CA . ASP A 1 82 ? -9.703 -3.614 1.801 1.00 98.44 82 ASP A CA 1
ATOM 617 C C . ASP A 1 82 ? -9.004 -3.468 3.178 1.00 98.44 82 ASP A C 1
ATOM 619 O O . ASP A 1 82 ? -9.671 -3.174 4.171 1.00 98.44 82 ASP A O 1
ATOM 623 N N . LEU A 1 83 ? -7.664 -3.546 3.234 1.00 97.75 83 LEU A N 1
ATOM 624 C CA . LEU A 1 83 ? -6.882 -3.275 4.454 1.00 97.75 83 LEU A CA 1
ATOM 625 C C . LEU A 1 83 ? -7.016 -1.826 4.939 1.00 97.75 83 LEU A C 1
ATOM 627 O O . LEU A 1 83 ? -7.312 -1.598 6.109 1.00 97.75 83 LEU A O 1
ATOM 631 N N . VAL A 1 84 ? -6.827 -0.848 4.050 1.00 98.19 84 VAL A N 1
ATOM 632 C CA . VAL A 1 84 ? -6.942 0.584 4.378 1.00 98.19 84 VAL A CA 1
ATOM 633 C C . VAL A 1 84 ? -8.340 0.910 4.908 1.00 98.19 84 VAL A C 1
ATOM 635 O O . VAL A 1 84 ? -8.480 1.629 5.896 1.00 98.19 84 VAL A O 1
ATOM 638 N N . ASN A 1 85 ? -9.386 0.339 4.310 1.00 98.00 85 ASN A N 1
ATOM 639 C CA . ASN A 1 85 ? -10.760 0.543 4.761 1.00 98.00 85 ASN A CA 1
ATOM 640 C C . ASN A 1 85 ? -11.034 -0.042 6.152 1.00 98.00 85 ASN A C 1
ATOM 642 O O . ASN A 1 85 ? -11.813 0.557 6.897 1.00 98.00 85 ASN A O 1
ATOM 646 N N . ALA A 1 86 ? -10.389 -1.155 6.511 1.00 97.88 86 ALA A N 1
ATOM 647 C CA . ALA A 1 86 ? -10.548 -1.804 7.811 1.00 97.88 86 ALA A CA 1
ATOM 648 C C . ALA A 1 86 ? -9.906 -1.021 8.973 1.00 97.88 86 ALA A C 1
ATOM 650 O O . ALA A 1 86 ? -10.326 -1.172 10.121 1.00 97.88 86 ALA A O 1
ATOM 651 N N . VAL A 1 87 ? -8.906 -0.177 8.701 1.00 97.88 87 VAL A N 1
ATOM 652 C CA . VAL A 1 87 ? -8.245 0.647 9.725 1.00 97.88 87 VAL A CA 1
ATOM 653 C C . VAL A 1 87 ? -9.214 1.692 10.281 1.00 97.88 87 VAL A C 1
ATOM 655 O O . VAL A 1 87 ? -9.910 2.381 9.532 1.00 97.88 87 VAL A O 1
ATOM 658 N N . SER A 1 88 ? -9.270 1.828 11.605 1.00 95.69 88 SER A N 1
ATOM 659 C CA . SER A 1 88 ? -10.076 2.862 12.264 1.00 95.69 88 SER A CA 1
ATOM 660 C C . SER A 1 88 ? -9.367 4.218 12.259 1.00 95.69 88 SER A C 1
ATOM 662 O O . SER A 1 88 ? -8.146 4.280 12.361 1.00 95.69 88 SER A O 1
ATOM 664 N N . GLU A 1 89 ? -10.136 5.303 12.190 1.00 92.25 89 GLU A N 1
ATOM 665 C CA . GLU A 1 89 ? -9.646 6.681 12.311 1.00 92.25 89 GLU A CA 1
ATOM 666 C C . GLU A 1 89 ? -10.425 7.434 13.398 1.00 92.25 89 GLU A C 1
ATOM 668 O O . GLU A 1 89 ? -11.583 7.095 13.664 1.00 92.25 89 GLU A O 1
ATOM 673 N N . PRO A 1 90 ? -9.837 8.474 14.014 1.00 86.44 90 PRO A N 1
ATOM 674 C CA . PRO A 1 90 ? -10.557 9.374 14.892 1.00 86.44 90 PRO A CA 1
ATOM 675 C C . PRO A 1 90 ? -11.678 10.048 14.102 1.00 86.44 90 PRO A C 1
ATOM 677 O O . PRO A 1 90 ? -11.431 10.687 13.080 1.00 86.44 90 PRO A O 1
ATOM 680 N N . THR A 1 91 ? -12.913 9.946 14.585 1.00 73.50 91 THR A N 1
ATOM 681 C CA . THR A 1 91 ? -14.003 10.792 14.093 1.00 73.50 91 THR A CA 1
ATOM 682 C C . THR A 1 91 ? -13.618 12.250 14.303 1.00 73.50 91 THR A C 1
ATOM 684 O O . THR A 1 91 ? -13.366 12.657 15.441 1.00 73.50 91 THR A O 1
ATOM 687 N N . ALA A 1 92 ? -13.576 13.027 13.218 1.00 61.59 92 ALA A N 1
ATOM 688 C CA . ALA A 1 92 ? -13.513 14.478 13.305 1.00 61.59 92 ALA A CA 1
ATOM 689 C C . ALA A 1 92 ? -14.683 14.948 14.187 1.00 61.59 92 ALA A C 1
ATOM 691 O O . ALA A 1 92 ? -15.835 14.609 13.908 1.00 61.59 92 ALA A O 1
ATOM 692 N N . LYS A 1 93 ? -14.362 15.617 15.298 1.00 45.03 93 LYS A N 1
ATOM 693 C CA . LYS A 1 93 ? -15.352 16.264 16.163 1.00 45.03 93 LYS A CA 1
ATOM 694 C C . LYS A 1 93 ? -15.882 17.529 15.511 1.00 45.03 93 LYS A C 1
ATOM 696 O O . LYS A 1 93 ? -15.063 18.228 14.873 1.00 45.03 93 LYS A O 1
#

Solvent-accessible surface area (backbone atoms only — not comparable to full-atom values): 5350 Å² total; per-residue (Å²): 112,67,51,44,71,40,24,68,60,49,50,57,59,38,73,78,32,81,89,37,59,72,41,52,71,51,32,62,50,43,20,52,53,42,50,52,48,50,52,31,51,48,31,58,74,68,73,47,62,46,62,77,62,48,57,62,54,52,50,52,50,45,59,57,55,66,49,76,41,73,94,52,77,66,88,57,50,64,66,46,50,55,42,45,67,69,41,51,58,62,76,84,128

Mean predicted aligned error: 3.64 Å